Protein AF-A0AAX2JEH1-F1 (afdb_monomer_lite)

InterPro domains:
  IPR000119 Histone-like DNA-binding protein [PF00216] (1-62)
  IPR010992 Integration host factor (IHF)-like DNA-binding domain superfamily [G3DSA:4.10.520.10] (1-65)
  IPR010992 Integration host factor (IHF)-like DNA-binding domain superfamily [SSF47729] (1-64)

Organism: NCBI:txid861

pLDDT: mean 88.0, std 4.62, range [71.69, 95.38]

Secondary structure (DSSP, 8-state):
--HHHHHHHHHHHTT-S-HHHHHHHHHHHHHHHHHHHHHHSEEEETTTEEEE---------PPP-

Radius of gyration: 16.89 Å; chains: 1; bounding box: 39×36×35 Å

Structure (mmCIF, N/CA/C/O backbone):
data_AF-A0AAX2JEH1-F1
#
_entry.id   AF-A0AAX2JEH1-F1
#
loop_
_atom_site.group_PDB
_atom_site.id
_atom_site.type_symbol
_atom_site.label_atom_id
_atom_site.label_alt_id
_atom_site.label_comp_id
_atom_site.label_asym_id
_atom_site.label_entity_id
_atom_site.label_seq_id
_atom_site.pdbx_PDB_ins_code
_atom_site.Cartn_x
_atom_site.Cartn_y
_atom_site.Cartn_z
_atom_site.occupancy
_atom_site.B_iso_or_equiv
_atom_site.auth_seq_id
_atom_site.auth_comp_id
_atom_site.auth_asym_id
_atom_site.auth_atom_id
_atom_site.pdbx_PDB_model_num
ATOM 1 N N . MET A 1 1 ? -5.659 16.318 1.557 1.00 79.00 1 MET A N 1
ATOM 2 C CA . MET A 1 1 ? -5.742 14.979 2.160 1.00 79.00 1 MET A CA 1
ATOM 3 C C . MET A 1 1 ? -4.352 14.587 2.611 1.00 79.00 1 MET A C 1
ATOM 5 O O . MET A 1 1 ? -3.559 14.118 1.804 1.00 79.00 1 MET A O 1
ATOM 9 N N . THR A 1 2 ? -4.037 14.873 3.867 1.00 92.00 2 THR A N 1
ATOM 10 C CA . THR A 1 2 ? -2.841 14.355 4.539 1.00 92.00 2 THR A CA 1
ATOM 11 C C . THR A 1 2 ? -3.065 12.899 4.959 1.00 92.00 2 THR A C 1
ATOM 13 O O . THR A 1 2 ? -4.198 12.408 4.955 1.00 92.00 2 THR A O 1
ATOM 16 N N . GLU A 1 3 ? -1.999 12.192 5.332 1.00 85.31 3 GLU A N 1
ATOM 17 C CA . GLU A 1 3 ? -2.099 10.820 5.852 1.00 85.31 3 GLU A CA 1
ATOM 18 C C . GLU A 1 3 ? -3.001 10.753 7.097 1.00 85.31 3 GLU A C 1
ATOM 20 O O . GLU A 1 3 ? -3.840 9.864 7.229 1.00 85.31 3 GLU A O 1
ATOM 25 N N . GLU A 1 4 ? -2.905 11.753 7.974 1.00 86.25 4 GLU A N 1
ATOM 26 C CA . GLU A 1 4 ? -3.710 11.837 9.193 1.00 86.25 4 GLU A CA 1
ATOM 27 C C . GLU A 1 4 ? -5.200 12.085 8.894 1.00 86.25 4 GLU A C 1
ATOM 29 O O . GLU A 1 4 ? -6.080 11.436 9.472 1.00 86.25 4 GLU A O 1
ATOM 34 N N . GLU A 1 5 ? -5.501 12.959 7.926 1.00 89.62 5 GLU A N 1
ATOM 35 C CA . GLU A 1 5 ? -6.865 13.167 7.423 1.00 89.62 5 GLU A CA 1
ATOM 36 C C . GLU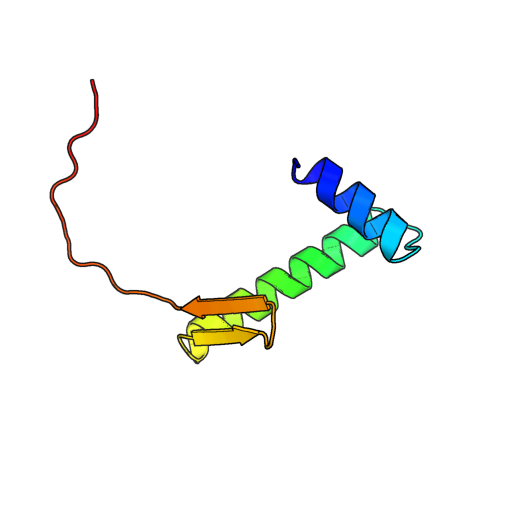 A 1 5 ? -7.437 11.885 6.805 1.00 89.62 5 GLU A C 1
ATOM 38 O O . GLU A 1 5 ? -8.606 11.554 7.030 1.00 89.62 5 GLU A O 1
ATOM 43 N N . PHE A 1 6 ? -6.616 11.136 6.065 1.00 88.56 6 PHE A N 1
ATOM 44 C CA . PHE A 1 6 ? -7.006 9.858 5.479 1.00 88.56 6 PHE A CA 1
ATOM 45 C C . PHE A 1 6 ? -7.320 8.812 6.553 1.00 88.56 6 PHE A C 1
ATOM 47 O O . PHE A 1 6 ? -8.378 8.184 6.496 1.00 88.56 6 PHE A O 1
ATOM 54 N N . ILE A 1 7 ? -6.467 8.665 7.571 1.00 87.44 7 ILE A N 1
ATOM 55 C CA . ILE A 1 7 ? -6.690 7.744 8.697 1.00 87.44 7 ILE A CA 1
ATOM 56 C C . ILE A 1 7 ? -8.002 8.085 9.415 1.00 87.44 7 ILE A C 1
ATOM 58 O O . ILE A 1 7 ? -8.814 7.198 9.698 1.00 87.44 7 ILE A O 1
ATOM 62 N N . ARG A 1 8 ? -8.262 9.376 9.660 1.00 88.06 8 ARG A N 1
ATOM 63 C CA . ARG A 1 8 ? -9.510 9.839 10.283 1.00 88.06 8 ARG A CA 1
ATOM 64 C C . ARG A 1 8 ? -10.733 9.527 9.416 1.00 88.06 8 ARG A C 1
ATOM 66 O O . ARG A 1 8 ? -11.756 9.077 9.939 1.00 88.06 8 ARG A O 1
ATOM 73 N N . PHE A 1 9 ? -10.633 9.726 8.103 1.00 89.44 9 PHE A N 1
ATOM 74 C CA . PHE A 1 9 ? -11.698 9.401 7.155 1.00 89.44 9 PHE A CA 1
ATOM 75 C C . PHE A 1 9 ? -11.962 7.891 7.083 1.00 89.44 9 PHE A C 1
ATOM 77 O O . PHE A 1 9 ? -13.110 7.458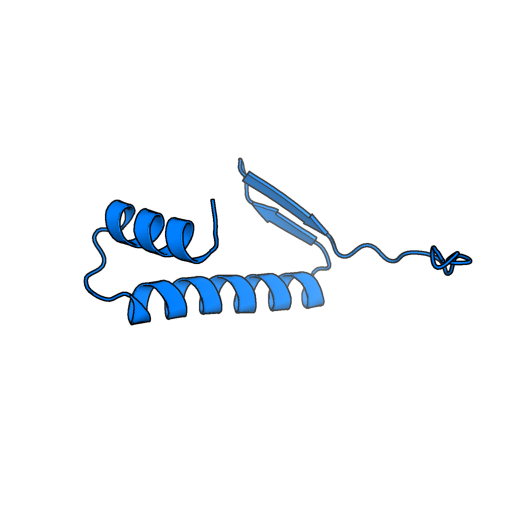 7.190 1.00 89.44 9 PHE A O 1
ATOM 84 N N . TYR A 1 10 ? -10.907 7.083 6.970 1.00 87.81 10 TYR A N 1
ATOM 85 C CA . TYR A 1 10 ? -10.984 5.625 6.921 1.00 87.81 10 TYR A CA 1
ATOM 86 C C . TYR A 1 10 ? -11.611 5.057 8.196 1.00 87.81 10 TYR A C 1
ATOM 88 O O . TY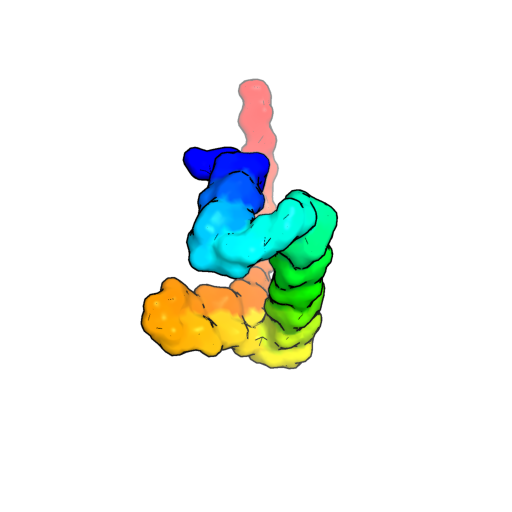R A 1 10 ? -12.511 4.219 8.123 1.00 87.81 10 TYR A O 1
ATOM 96 N N . LYS A 1 11 ? -11.214 5.572 9.368 1.00 87.69 11 LYS A N 1
ATOM 97 C CA . LYS A 1 11 ? -11.823 5.208 10.652 1.00 87.69 11 LYS A CA 1
ATOM 98 C C . LYS A 1 11 ? -13.324 5.480 10.666 1.00 87.69 11 LYS A C 1
ATOM 100 O O . LYS A 1 11 ? -14.095 4.597 11.037 1.00 87.69 11 LYS A O 1
ATOM 105 N N . LYS A 1 12 ? -13.732 6.690 10.260 1.00 88.25 12 LYS A N 1
ATOM 106 C CA . LYS A 1 12 ? -15.143 7.104 10.231 1.00 88.25 12 LYS A CA 1
ATOM 107 C C . LYS A 1 12 ? -15.960 6.240 9.270 1.00 88.25 12 LYS A C 1
ATOM 109 O O . LYS A 1 12 ? -17.071 5.850 9.603 1.00 88.25 12 LYS A O 1
ATOM 114 N N . ARG A 1 13 ? -15.403 5.914 8.102 1.00 87.88 13 ARG A N 1
ATOM 115 C CA . ARG A 1 13 ? -16.065 5.100 7.074 1.00 87.88 13 ARG A CA 1
ATOM 116 C C . ARG A 1 13 ? -16.213 3.632 7.474 1.00 87.88 13 ARG A C 1
ATOM 118 O O . ARG A 1 13 ? -17.240 3.036 7.183 1.00 87.88 13 ARG A O 1
ATOM 125 N N . ASN A 1 14 ? -15.215 3.071 8.156 1.00 82.94 14 ASN A N 1
ATOM 126 C CA . ASN A 1 14 ? -15.200 1.665 8.572 1.00 82.94 14 ASN A CA 1
ATOM 127 C C . ASN A 1 14 ? -15.678 1.443 10.013 1.00 82.94 14 ASN A C 1
ATOM 129 O O . ASN A 1 14 ? -15.503 0.349 10.547 1.00 82.94 14 ASN A O 1
ATOM 133 N N . ASN A 1 15 ? -16.223 2.480 10.658 1.00 82.62 15 ASN A N 1
ATOM 134 C CA . ASN A 1 15 ? -16.715 2.464 12.038 1.00 82.62 15 ASN A CA 1
ATOM 135 C C . ASN A 1 15 ? -15.744 1.796 13.037 1.00 82.62 15 ASN A C 1
ATOM 137 O O . ASN A 1 15 ? -16.148 1.076 13.951 1.00 82.62 15 ASN A O 1
ATOM 141 N N . SER A 1 16 ? -14.438 1.978 12.821 1.00 79.56 16 SER A N 1
ATOM 142 C CA . SER A 1 16 ? -13.398 1.324 13.619 1.00 79.56 16 SER A CA 1
ATOM 143 C C . SER A 1 16 ? -13.185 2.067 14.934 1.00 79.56 16 SER A C 1
ATOM 145 O O . SER A 1 16 ? -13.211 3.300 14.979 1.00 79.56 16 SER A O 1
ATOM 147 N N . LYS A 1 17 ? -12.967 1.325 16.022 1.00 73.44 17 LYS A N 1
ATOM 148 C CA . LYS A 1 17 ? -12.926 1.902 17.373 1.00 73.44 17 LYS A CA 1
ATOM 149 C C . LYS A 1 17 ? -11.593 2.606 17.644 1.00 73.44 17 LYS A C 1
ATOM 151 O O . LYS A 1 17 ? -11.582 3.707 18.198 1.00 73.44 17 LYS A O 1
ATOM 156 N N . SER A 1 18 ? -10.479 2.042 17.168 1.00 83.75 18 SER A N 1
ATOM 157 C CA . SER A 1 18 ? -9.126 2.523 17.474 1.00 83.75 18 SER A CA 1
ATOM 158 C C . SER A 1 18 ? -8.382 3.104 16.265 1.00 83.75 18 SER A C 1
ATOM 160 O O . SER A 1 18 ? -8.501 2.612 15.147 1.00 83.75 18 SER A O 1
ATOM 162 N N . HIS A 1 19 ? -7.572 4.148 16.493 1.00 82.31 19 HIS A N 1
ATOM 163 C CA . HIS A 1 19 ? -6.637 4.672 15.477 1.00 82.31 19 HIS A CA 1
ATOM 164 C C . HIS A 1 19 ? -5.524 3.661 15.186 1.00 82.31 19 HIS A C 1
ATOM 166 O O . HIS A 1 19 ? -5.063 3.568 14.052 1.00 82.31 19 HIS A O 1
ATOM 172 N N . LYS A 1 20 ? -5.132 2.884 16.203 1.00 87.12 20 LYS A N 1
ATOM 173 C CA . LYS A 1 20 ? -4.081 1.873 16.095 1.00 87.12 20 LYS A CA 1
ATOM 174 C C . LYS A 1 20 ? -4.486 0.752 15.136 1.00 87.12 20 LYS A C 1
ATOM 176 O O . LYS A 1 20 ? -3.757 0.475 14.197 1.00 87.12 20 LYS A O 1
ATOM 181 N N . GLU A 1 21 ? -5.691 0.208 15.305 1.00 86.56 21 GLU A N 1
ATOM 182 C CA . GLU A 1 21 ? -6.240 -0.845 14.432 1.00 86.56 21 GLU A CA 1
ATOM 183 C C . GLU A 1 21 ? -6.342 -0.398 12.969 1.00 86.56 21 GLU A C 1
ATOM 185 O O . GLU A 1 21 ? -6.101 -1.173 12.046 1.00 86.56 21 GLU A O 1
ATOM 190 N N . VAL A 1 22 ? -6.720 0.864 12.744 1.00 88.31 22 VAL A N 1
ATOM 191 C CA . VAL A 1 22 ? -6.802 1.430 11.394 1.00 88.31 22 VAL A CA 1
ATOM 192 C C . VAL A 1 22 ? -5.420 1.505 10.759 1.00 88.31 22 VAL A C 1
ATOM 194 O O . VAL A 1 22 ? -5.269 1.116 9.603 1.00 88.31 22 VAL A O 1
ATOM 197 N N . ARG A 1 23 ? -4.419 1.964 11.515 1.00 88.44 23 ARG A N 1
ATOM 198 C CA . ARG A 1 23 ? -3.040 2.051 11.038 1.00 88.44 23 ARG A CA 1
ATOM 199 C C . ARG A 1 23 ? -2.473 0.670 10.720 1.00 88.44 23 ARG A C 1
ATOM 201 O O . ARG A 1 23 ? -2.013 0.467 9.610 1.00 88.44 23 ARG A O 1
ATOM 208 N N . GLU A 1 24 ? -2.654 -0.302 11.613 1.00 91.25 24 GLU A N 1
ATOM 209 C CA . GLU A 1 24 ? -2.214 -1.689 11.399 1.00 91.25 24 GLU A CA 1
ATOM 210 C C . GLU A 1 24 ? -2.837 -2.320 10.143 1.00 91.25 24 GLU A C 1
ATOM 212 O O . GLU A 1 24 ? -2.154 -3.014 9.394 1.00 91.25 24 GLU A O 1
ATOM 217 N N . LYS A 1 25 ? -4.121 -2.056 9.859 1.00 89.75 25 LYS A N 1
ATOM 218 C CA . LYS A 1 25 ? -4.770 -2.532 8.625 1.00 89.75 25 LYS A CA 1
ATOM 219 C C . LYS A 1 25 ? -4.200 -1.881 7.368 1.00 89.75 25 LYS A C 1
ATOM 221 O O . LYS A 1 25 ? -4.056 -2.555 6.350 1.00 89.75 25 LYS A O 1
ATOM 226 N N . ILE A 1 26 ? -3.910 -0.583 7.429 1.00 90.88 26 ILE A N 1
ATOM 227 C CA . ILE A 1 26 ? -3.295 0.154 6.321 1.00 90.88 26 ILE A CA 1
ATOM 228 C C . ILE A 1 26 ? -1.868 -0.359 6.088 1.00 90.88 26 ILE A C 1
ATOM 230 O O . ILE A 1 26 ? -1.502 -0.643 4.951 1.00 90.88 26 ILE A O 1
ATOM 234 N N . ASP A 1 27 ? -1.098 -0.560 7.155 1.00 92.62 27 ASP A N 1
ATOM 235 C CA . ASP A 1 27 ? 0.265 -1.089 7.087 1.00 92.62 27 ASP A CA 1
ATOM 236 C C . ASP A 1 27 ? 0.276 -2.515 6.524 1.00 92.62 27 ASP A C 1
ATOM 238 O O . ASP A 1 27 ? 1.074 -2.835 5.643 1.00 92.62 27 ASP A O 1
ATOM 242 N N . LEU A 1 28 ? -0.655 -3.371 6.960 1.00 95.38 28 LEU A N 1
ATOM 243 C CA . LEU A 1 28 ? -0.821 -4.715 6.409 1.00 95.38 28 LEU A CA 1
ATOM 244 C C . LEU A 1 28 ? -1.124 -4.670 4.908 1.00 95.38 28 LEU A C 1
ATOM 246 O O . LEU A 1 28 ? -0.527 -5.424 4.142 1.00 95.38 28 LEU A O 1
ATOM 250 N N . PHE A 1 29 ? -2.022 -3.779 4.482 1.00 92.31 29 PHE A N 1
ATOM 251 C CA . PHE A 1 29 ? -2.336 -3.597 3.069 1.00 92.31 29 PHE A CA 1
ATOM 252 C C . PHE A 1 29 ? -1.089 -3.221 2.259 1.00 92.31 29 PHE A C 1
ATOM 254 O O . PHE A 1 29 ? -0.816 -3.855 1.239 1.00 92.31 29 PHE A O 1
ATOM 261 N N . TRP A 1 30 ? -0.308 -2.240 2.722 1.00 93.06 30 TRP A N 1
ATOM 262 C CA . TRP A 1 30 ? 0.918 -1.827 2.037 1.00 93.06 30 TRP A CA 1
ATOM 263 C C . TRP A 1 30 ? 1.962 -2.940 1.991 1.00 93.06 30 TRP A C 1
ATOM 265 O O . TRP A 1 30 ? 2.539 -3.180 0.933 1.00 93.06 30 TRP A O 1
ATOM 275 N N . ASN A 1 31 ? 2.156 -3.670 3.090 1.00 94.81 31 ASN A N 1
ATOM 276 C CA . ASN A 1 31 ? 3.092 -4.793 3.144 1.00 94.81 31 ASN A CA 1
ATOM 277 C C . ASN A 1 31 ? 2.726 -5.896 2.142 1.00 94.81 31 ASN A C 1
ATOM 279 O O . ASN A 1 31 ? 3.592 -6.399 1.428 1.00 94.81 31 ASN A O 1
ATOM 283 N N . VAL A 1 32 ? 1.441 -6.250 2.052 1.00 94.19 32 VAL A N 1
ATOM 284 C CA . VAL A 1 32 ? 0.961 -7.256 1.094 1.00 94.19 32 VAL A CA 1
ATOM 285 C C . VAL A 1 32 ? 1.106 -6.757 -0.341 1.00 94.19 32 VAL A C 1
ATOM 287 O O . VAL A 1 32 ? 1.569 -7.507 -1.198 1.00 94.19 32 VAL A O 1
ATOM 290 N N . LEU A 1 33 ? 0.761 -5.494 -0.609 1.00 92.75 33 LEU A N 1
ATOM 291 C CA . LEU A 1 33 ? 0.894 -4.907 -1.941 1.00 92.75 33 LEU A CA 1
ATOM 292 C C . LEU A 1 33 ? 2.351 -4.901 -2.415 1.00 92.75 33 LEU A C 1
ATOM 294 O O . LEU A 1 33 ? 2.621 -5.284 -3.550 1.00 92.75 33 LEU A O 1
ATOM 298 N N . LEU A 1 34 ? 3.282 -4.479 -1.556 1.00 91.38 34 LEU A N 1
ATOM 299 C CA . LEU A 1 34 ? 4.707 -4.448 -1.882 1.00 91.38 34 LEU A CA 1
ATOM 300 C C . LEU A 1 34 ? 5.247 -5.853 -2.141 1.00 91.38 34 LEU A C 1
ATOM 302 O O . LEU A 1 34 ? 5.920 -6.062 -3.146 1.00 91.38 34 LEU A O 1
ATOM 306 N N . LYS A 1 35 ? 4.878 -6.827 -1.302 1.00 92.69 35 LYS A N 1
ATOM 307 C CA . LYS A 1 35 ? 5.277 -8.224 -1.496 1.00 92.69 35 LYS A CA 1
ATOM 308 C C . LYS A 1 35 ? 4.759 -8.789 -2.824 1.00 92.69 35 LYS A C 1
ATOM 310 O O . LYS A 1 35 ? 5.527 -9.372 -3.579 1.00 92.69 35 LYS A O 1
ATOM 315 N N . ALA A 1 36 ? 3.488 -8.550 -3.144 1.00 91.31 36 ALA A N 1
ATOM 316 C CA . ALA A 1 36 ? 2.897 -8.979 -4.411 1.00 91.31 36 ALA A CA 1
ATOM 317 C C . ALA A 1 36 ? 3.550 -8.293 -5.626 1.00 91.31 36 ALA A C 1
ATOM 319 O O . ALA A 1 36 ? 3.739 -8.917 -6.666 1.00 91.31 36 ALA A O 1
ATOM 320 N N . LEU A 1 37 ? 3.934 -7.018 -5.505 1.00 91.19 37 LEU A N 1
ATOM 321 C CA . LEU A 1 37 ? 4.659 -6.305 -6.559 1.00 91.19 37 LEU A CA 1
ATOM 322 C C . LEU A 1 37 ? 6.090 -6.810 -6.751 1.00 91.19 37 LEU A C 1
ATOM 324 O O . LEU A 1 37 ? 6.597 -6.745 -7.870 1.00 91.19 37 LEU A O 1
ATOM 328 N N . ASP A 1 38 ? 6.746 -7.285 -5.697 1.00 88.44 38 ASP A N 1
ATOM 329 C CA . ASP A 1 38 ? 8.075 -7.881 -5.809 1.00 88.44 38 ASP A CA 1
ATOM 330 C C . ASP A 1 38 ? 8.032 -9.272 -6.456 1.00 88.44 38 ASP A C 1
ATOM 332 O O . ASP A 1 38 ? 8.918 -9.585 -7.251 1.00 88.44 38 ASP A O 1
ATOM 336 N N . GLU A 1 39 ? 6.994 -10.067 -6.181 1.00 88.44 39 GLU A N 1
ATOM 337 C CA . GLU A 1 39 ? 6.806 -11.400 -6.768 1.00 88.44 39 GLU A CA 1
ATOM 338 C C . GLU A 1 39 ? 6.325 -11.332 -8.230 1.00 88.44 39 GLU A C 1
ATOM 340 O O . GLU A 1 39 ? 6.974 -11.881 -9.120 1.00 88.44 39 GLU A O 1
ATOM 345 N N . ASP A 1 40 ? 5.230 -10.614 -8.501 1.00 79.88 40 ASP A N 1
ATOM 346 C CA . ASP A 1 40 ? 4.521 -10.662 -9.792 1.00 79.88 40 ASP A CA 1
ATOM 347 C C . ASP A 1 40 ? 4.801 -9.450 -10.702 1.00 79.88 40 ASP A C 1
ATOM 349 O O . ASP A 1 40 ? 4.275 -9.351 -11.813 1.00 79.88 40 ASP A O 1
ATOM 353 N N . LYS A 1 41 ? 5.614 -8.481 -10.243 1.00 82.50 41 LYS A N 1
ATOM 354 C CA . LYS A 1 41 ? 5.948 -7.200 -10.916 1.00 82.50 41 LYS A CA 1
ATOM 355 C C . LYS A 1 41 ? 4.751 -6.303 -11.263 1.00 82.50 41 LYS A C 1
ATOM 357 O O . LYS A 1 41 ? 4.956 -5.138 -11.616 1.00 82.50 41 LYS A O 1
ATOM 362 N N . LYS A 1 42 ? 3.517 -6.800 -11.163 1.00 89.56 42 LYS A N 1
ATOM 363 C CA . LYS A 1 42 ? 2.279 -6.117 -11.524 1.00 89.56 42 LYS A CA 1
ATOM 364 C C . LYS A 1 42 ? 1.113 -6.599 -10.663 1.00 89.56 42 LYS A C 1
ATOM 366 O O . LYS A 1 42 ? 0.823 -7.784 -10.609 1.00 89.56 42 LYS A O 1
ATOM 371 N N . VAL A 1 43 ? 0.383 -5.659 -10.070 1.00 91.88 43 VAL A N 1
ATOM 372 C CA . VAL A 1 43 ? -0.836 -5.917 -9.292 1.00 91.88 43 VAL A CA 1
ATOM 373 C C . VAL A 1 43 ? -1.986 -5.107 -9.884 1.00 91.88 43 VAL A C 1
ATOM 375 O O . VAL A 1 43 ? -1.883 -3.890 -10.054 1.00 91.88 43 VAL A O 1
ATOM 378 N N . ILE A 1 44 ? -3.091 -5.778 -10.216 1.00 90.88 44 ILE A N 1
ATOM 379 C CA . ILE A 1 44 ? -4.286 -5.158 -10.805 1.00 90.88 44 ILE A CA 1
ATOM 380 C C . ILE A 1 44 ? -5.405 -5.144 -9.769 1.00 90.88 44 ILE A C 1
ATOM 382 O O . ILE A 1 44 ? -5.877 -6.193 -9.338 1.00 90.88 44 ILE A O 1
ATOM 386 N N . PHE A 1 45 ? -5.907 -3.956 -9.448 1.00 91.44 45 PHE A N 1
ATOM 387 C CA . PHE A 1 45 ? -7.144 -3.793 -8.700 1.00 91.44 45 PHE A CA 1
ATOM 388 C C . PHE A 1 45 ? -8.266 -3.387 -9.650 1.00 91.44 45 PHE A C 1
ATOM 390 O O . PHE A 1 45 ? -8.295 -2.269 -10.177 1.00 91.44 45 PHE A O 1
ATOM 397 N N . LYS A 1 46 ? -9.210 -4.306 -9.867 1.00 92.31 46 LYS A N 1
ATOM 398 C CA . LYS A 1 46 ? -10.375 -4.075 -10.729 1.00 92.31 46 LYS A CA 1
ATOM 399 C C . LYS A 1 46 ? -11.130 -2.823 -10.264 1.00 92.31 46 LYS A C 1
ATOM 401 O O . LYS A 1 46 ? -11.465 -2.708 -9.090 1.00 92.31 46 LYS A O 1
ATOM 406 N N . ASN A 1 47 ? -11.400 -1.905 -11.193 1.00 92.69 47 ASN A N 1
ATOM 407 C CA . ASN A 1 47 ? -12.080 -0.620 -10.960 1.00 92.69 47 ASN A CA 1
ATOM 408 C C . ASN A 1 47 ? -11.334 0.383 -10.059 1.00 92.69 47 ASN A C 1
ATOM 410 O O . ASN A 1 47 ? -11.939 1.362 -9.625 1.00 92.69 47 ASN A O 1
ATOM 414 N N . TRP A 1 48 ? -10.044 0.170 -9.783 1.00 92.38 48 TRP A N 1
ATOM 415 C CA . TRP A 1 48 ? -9.249 1.110 -8.990 1.00 92.38 48 TRP A CA 1
ATOM 416 C C . TRP A 1 48 ? -7.965 1.530 -9.698 1.00 92.38 48 TRP A C 1
ATOM 418 O O . TRP A 1 48 ? -7.743 2.720 -9.905 1.00 92.38 48 TRP A O 1
ATOM 428 N N . GLY A 1 49 ? -7.139 0.577 -10.124 1.00 92.00 49 GLY A N 1
ATOM 429 C CA . GLY A 1 49 ? -5.883 0.906 -10.783 1.00 92.00 49 GLY A CA 1
ATOM 430 C C . GLY A 1 49 ? -4.952 -0.283 -10.955 1.00 92.00 49 GLY A C 1
ATOM 431 O O . GLY A 1 49 ? -5.231 -1.399 -10.516 1.00 92.00 49 GLY A O 1
ATOM 432 N N . VAL A 1 50 ? -3.829 -0.022 -11.618 1.00 92.81 50 VAL A N 1
ATOM 433 C CA . VAL A 1 50 ? -2.786 -1.007 -11.901 1.00 92.81 50 VAL A CA 1
ATOM 434 C C . VAL A 1 50 ? -1.470 -0.482 -11.344 1.00 92.81 50 VAL A C 1
ATOM 436 O O . VAL A 1 50 ? -1.062 0.634 -11.661 1.00 92.81 50 VAL A O 1
ATOM 439 N N . PHE A 1 51 ? -0.808 -1.298 -10.535 1.00 91.62 51 PHE A N 1
ATOM 440 C CA . PHE A 1 51 ? 0.510 -1.022 -9.981 1.00 91.62 51 PHE A CA 1
ATOM 441 C C . PHE A 1 51 ? 1.527 -1.903 -10.697 1.00 91.62 51 PHE A C 1
ATOM 443 O O . PHE A 1 51 ? 1.311 -3.103 -10.827 1.00 91.62 51 PHE A O 1
ATOM 450 N N . GLU A 1 52 ?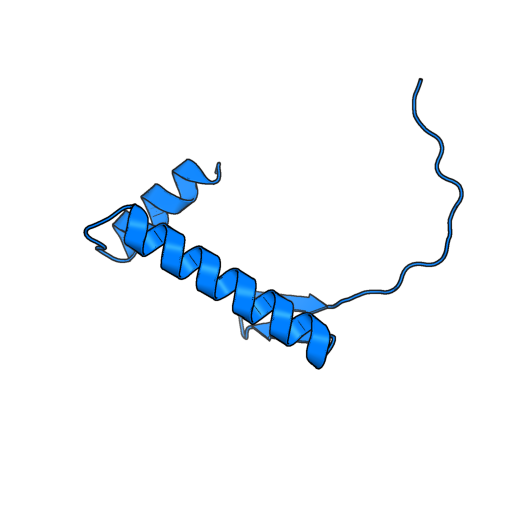 2.618 -1.316 -11.182 1.00 90.12 52 GLU A N 1
ATOM 451 C CA . GLU A 1 52 ? 3.665 -2.021 -11.928 1.00 90.12 52 GLU A CA 1
ATOM 452 C C . GLU A 1 52 ? 5.041 -1.552 -11.466 1.00 90.12 52 GLU A C 1
ATOM 454 O O . GLU A 1 52 ? 5.298 -0.347 -11.367 1.00 90.12 52 GLU A O 1
ATOM 459 N N . LYS A 1 53 ? 5.957 -2.497 -11.260 1.00 87.25 53 LYS A N 1
ATOM 460 C CA . LYS A 1 53 ? 7.372 -2.199 -11.063 1.00 87.25 53 LYS A CA 1
ATOM 461 C C . LYS A 1 53 ? 8.006 -1.976 -12.433 1.00 87.25 53 LYS A C 1
ATOM 463 O O . LYS A 1 53 ? 8.131 -2.898 -13.235 1.00 87.25 53 LYS A O 1
ATOM 468 N N . ARG A 1 54 ? 8.380 -0.727 -12.722 1.00 86.88 54 ARG A N 1
ATOM 469 C CA . ARG A 1 54 ? 9.028 -0.353 -13.986 1.00 86.88 54 ARG A CA 1
ATOM 470 C C . ARG A 1 54 ? 10.509 -0.112 -13.783 1.00 86.88 54 ARG A C 1
ATOM 472 O O . ARG A 1 54 ? 10.901 0.801 -13.060 1.00 86.88 54 ARG A O 1
ATOM 479 N N . GLU A 1 55 ? 11.320 -0.880 -14.491 1.00 85.00 55 GLU A N 1
ATOM 480 C CA . GLU A 1 55 ? 12.746 -0.610 -14.604 1.00 85.00 55 GLU A CA 1
ATOM 481 C C . GLU A 1 55 ? 12.960 0.659 -15.439 1.00 85.00 55 GLU A C 1
ATOM 483 O O . GLU A 1 55 ? 12.362 0.844 -16.503 1.00 85.00 55 GLU A O 1
ATOM 488 N N . ARG A 1 56 ? 13.801 1.571 -14.945 1.00 86.75 56 ARG A N 1
ATOM 489 C CA . ARG A 1 56 ? 14.195 2.777 -15.679 1.00 86.75 56 ARG A CA 1
ATOM 490 C C . ARG A 1 56 ? 15.679 2.725 -15.995 1.00 86.75 56 ARG A C 1
ATOM 492 O O . ARG A 1 56 ? 16.490 2.382 -15.142 1.00 86.75 56 ARG A O 1
ATOM 499 N N . LYS A 1 57 ? 16.027 3.115 -17.222 1.00 88.31 57 LYS A N 1
ATOM 500 C CA . LYS A 1 57 ? 17.423 3.255 -17.649 1.00 88.31 57 LYS A CA 1
ATOM 501 C C . LYS A 1 57 ? 18.109 4.375 -16.865 1.00 88.31 57 LYS A C 1
ATOM 503 O O . LYS A 1 57 ? 17.474 5.377 -16.525 1.00 88.31 57 LYS A O 1
ATOM 508 N N . ALA A 1 58 ? 19.411 4.219 -16.639 1.00 87.75 58 ALA A N 1
ATOM 509 C CA . ALA A 1 58 ? 20.240 5.271 -16.070 1.00 87.75 58 ALA A CA 1
ATOM 510 C C . ALA A 1 58 ? 20.143 6.544 -16.928 1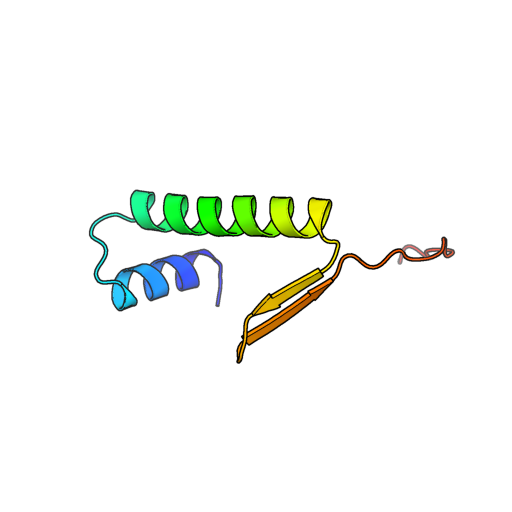.00 87.75 58 ALA A C 1
ATOM 512 O O . ALA A 1 58 ? 20.197 6.491 -18.158 1.00 87.75 58 ALA A O 1
ATOM 513 N N . ARG A 1 59 ? 19.981 7.694 -16.274 1.00 87.12 59 ARG A N 1
ATOM 514 C CA . ARG A 1 59 ? 19.923 9.012 -16.916 1.00 87.12 59 ARG A CA 1
ATOM 515 C C . ARG A 1 59 ? 20.755 9.999 -16.118 1.00 87.12 59 ARG A C 1
ATOM 517 O O . ARG A 1 59 ? 20.824 9.896 -14.896 1.00 87.12 59 ARG A O 1
ATOM 524 N N . LYS A 1 60 ? 21.350 10.976 -16.802 1.00 86.44 60 LYS A N 1
ATOM 525 C CA . LYS A 1 60 ? 22.009 12.102 -16.133 1.00 86.44 60 LYS A CA 1
ATOM 526 C C . LYS A 1 60 ? 20.949 12.913 -15.376 1.00 86.44 60 LYS A C 1
ATOM 528 O O . LYS A 1 60 ? 19.906 13.242 -15.946 1.00 86.44 60 LYS A O 1
ATOM 533 N N . VAL A 1 61 ? 21.205 13.188 -14.099 1.00 86.50 61 VAL A N 1
ATOM 534 C CA . VAL A 1 61 ? 20.361 14.021 -13.233 1.00 86.50 61 VAL A CA 1
ATOM 535 C C . VAL A 1 61 ? 21.092 15.345 -13.031 1.00 86.50 61 VAL A C 1
ATOM 537 O O . VAL A 1 61 ? 22.223 15.349 -12.556 1.00 86.50 61 VAL A O 1
ATOM 540 N N . LEU A 1 62 ? 20.470 16.453 -13.432 1.00 87.12 62 LEU A N 1
ATOM 541 C CA . LEU A 1 62 ? 20.922 17.797 -13.072 1.00 87.12 62 LEU A CA 1
ATOM 542 C C . LEU A 1 62 ? 20.282 18.142 -11.729 1.00 87.12 62 LEU A C 1
ATOM 544 O O . LEU A 1 62 ? 19.056 18.139 -11.621 1.00 87.12 62 LEU A O 1
ATOM 548 N N . VAL A 1 63 ? 21.103 18.386 -10.710 1.00 83.88 63 VAL A N 1
ATOM 549 C CA . VAL A 1 63 ? 20.628 18.881 -9.415 1.00 83.88 63 VAL A CA 1
ATOM 550 C C . VAL A 1 63 ? 20.458 20.398 -9.556 1.00 83.88 63 VAL A C 1
ATOM 552 O O . VAL A 1 63 ? 21.416 21.047 -9.981 1.00 83.88 63 VAL A O 1
ATOM 555 N N . PRO A 1 64 ? 19.269 20.967 -9.286 1.00 82.62 64 PRO A N 1
ATOM 556 C CA . PRO A 1 64 ? 19.092 22.413 -9.307 1.00 82.62 64 PRO A CA 1
ATOM 557 C C . PRO A 1 64 ? 19.962 23.048 -8.217 1.00 82.62 64 PRO A C 1
ATOM 559 O O . PRO A 1 64 ? 20.030 22.512 -7.110 1.00 82.62 64 PRO A O 1
ATOM 562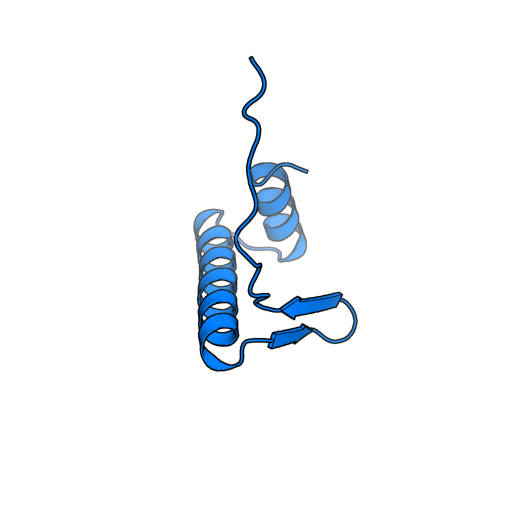 N N . MET A 1 65 ? 20.636 24.144 -8.563 1.00 71.69 65 MET A N 1
ATOM 563 C CA . MET A 1 65 ? 21.412 24.962 -7.628 1.00 71.69 65 MET A CA 1
ATOM 564 C C . MET A 1 65 ? 20.493 25.877 -6.822 1.00 71.69 65 MET A C 1
ATOM 566 O O . MET A 1 65 ? 19.493 26.350 -7.412 1.00 71.69 65 MET A O 1
#

Foldseek 3Di:
DDPVVVLVVQCVVVVPDDSVVSVVVVVVVVVVVVVCCVVVQWDDDPPPDIDGDDDDDDDDDDDDD

Sequence (65 aa):
MTEEEFIRFYKKRNNSKSHKEVREKIDLFWNVLLKALDEDKKVIFKNWGVFEKRERKARKVLVPM